Protein AF-Q00JC1-F1 (afdb_monomer_lite)

pLDDT: mean 95.37, std 6.64, range [52.56, 98.75]

Secondary structure (DSSP, 8-state):
------SEEEEEEEEEE---B-TTSPBP--SSTTTTSHHHHHHHTTT--SEEEETTSTTTTSGGG-----TT--EEEEEE-SSS------TT---SS--TTS-TTSPPP-

Foldseek 3Di:
DDDDDFPEEDEKEKDFAQFDADPVGHTDDDPDCVRPVPRSVVSVVVVDGPDIDIPPDDQCCHDVNPDDDDVPGGYHYHYDDDPDDDDDDDVPDDDPFDPPVPDPVDGGDD

Radius of gyration: 18.43 Å; chains: 1; bounding box: 48×30×46 Å

Sequence (110 aa):
GQPVKYDKAYFIGEQDFYVPTDEDGAYKEYESVAAGIADPLEVMNTLTPSHIMFNGAAGALTGDGALSANVGDNVLFIPSQANRDTRPHLIGGHGDLVWERGSFDHTPPD

Structure (mmCIF, N/CA/C/O backbone):
data_AF-Q00JC1-F1
#
_entry.id   AF-Q00JC1-F1
#
loop_
_atom_site.group_PDB
_atom_site.id
_atom_site.type_symbol
_atom_site.label_atom_id
_atom_site.label_alt_id
_atom_site.label_comp_id
_atom_site.label_asym_id
_atom_site.label_entity_id
_atom_site.label_seq_id
_atom_site.pdbx_PDB_ins_code
_atom_site.Cartn_x
_atom_site.Cartn_y
_atom_site.Cartn_z
_atom_site.occupancy
_atom_site.B_iso_or_equiv
_atom_site.auth_seq_id
_atom_site.auth_comp_id
_atom_site.auth_asym_id
_atom_s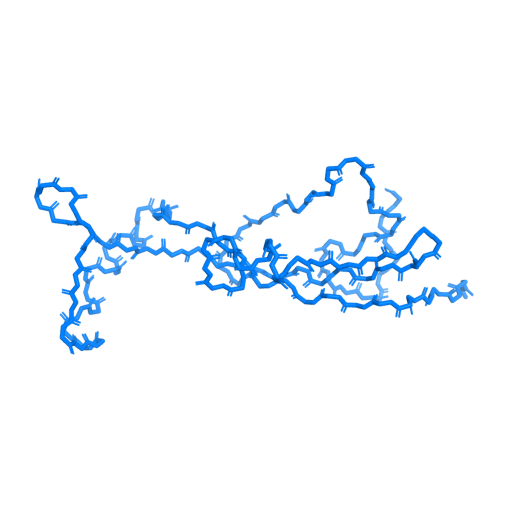ite.auth_atom_id
_atom_site.pdbx_PDB_model_num
ATOM 1 N N . GLY A 1 1 ? 21.713 12.839 -20.160 1.00 73.88 1 GLY A N 1
ATOM 2 C CA . GLY A 1 1 ? 21.563 11.618 -19.346 1.00 73.88 1 GLY A CA 1
ATOM 3 C C . GLY A 1 1 ? 21.216 10.446 -20.240 1.00 73.88 1 GLY A C 1
ATOM 4 O O . GLY A 1 1 ? 21.118 10.643 -21.447 1.00 73.88 1 GLY A O 1
ATOM 5 N N . GLN A 1 2 ? 21.034 9.263 -19.660 1.00 80.94 2 GLN A N 1
ATOM 6 C CA . GLN A 1 2 ? 20.484 8.098 -20.359 1.00 80.94 2 GLN A CA 1
ATOM 7 C C . GLN A 1 2 ? 18.966 8.066 -20.128 1.00 80.94 2 GLN A C 1
ATOM 9 O O . GLN A 1 2 ? 18.553 8.072 -18.969 1.00 80.94 2 GLN A O 1
ATOM 14 N N . PRO A 1 3 ? 18.128 8.116 -21.178 1.00 88.19 3 PRO A N 1
ATOM 15 C CA . PRO A 1 3 ? 16.684 8.051 -21.005 1.00 88.19 3 PRO A CA 1
ATOM 16 C C . PRO A 1 3 ? 16.272 6.663 -20.503 1.00 88.19 3 PRO A C 1
ATOM 18 O O . PRO A 1 3 ? 16.715 5.650 -21.037 1.00 88.19 3 PRO A O 1
ATOM 21 N N . VAL A 1 4 ? 15.391 6.630 -19.506 1.00 91.31 4 VAL A N 1
ATOM 22 C CA . VAL A 1 4 ? 14.786 5.401 -18.981 1.00 91.31 4 VAL A CA 1
ATOM 23 C C . VAL A 1 4 ? 13.349 5.331 -19.476 1.00 91.31 4 VAL A C 1
ATOM 25 O O . VAL A 1 4 ? 12.618 6.321 -19.425 1.00 91.31 4 VAL A O 1
ATOM 28 N N . LYS A 1 5 ? 12.943 4.164 -19.974 1.00 96.12 5 LYS A N 1
ATOM 29 C CA . LYS A 1 5 ? 11.587 3.900 -20.455 1.00 96.12 5 LYS A CA 1
ATOM 30 C C . LYS A 1 5 ? 11.034 2.683 -19.724 1.00 96.12 5 LYS A C 1
ATOM 32 O O . LYS A 1 5 ? 11.735 1.690 -19.580 1.00 96.12 5 LYS A O 1
ATOM 37 N N . TYR A 1 6 ? 9.779 2.770 -19.304 1.00 97.56 6 TYR A N 1
ATO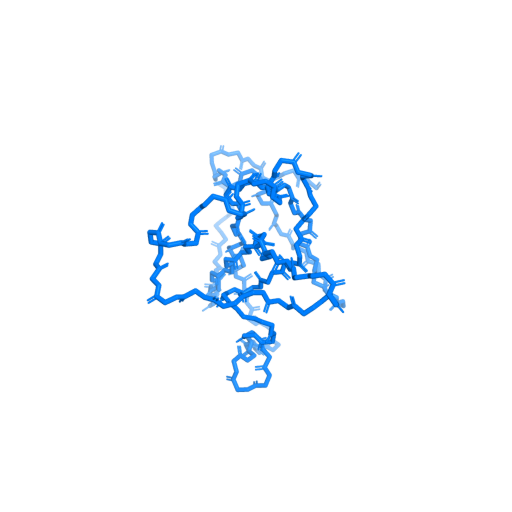M 38 C CA . TYR A 1 6 ? 9.007 1.634 -18.815 1.00 97.56 6 TYR A CA 1
ATOM 39 C C . TYR A 1 6 ? 7.968 1.220 -19.862 1.00 97.56 6 TYR A C 1
ATOM 41 O O . TYR A 1 6 ? 7.470 2.048 -20.631 1.00 97.56 6 TYR A O 1
ATOM 49 N N . ASP A 1 7 ? 7.644 -0.065 -19.883 1.00 98.44 7 ASP A N 1
ATOM 50 C CA . ASP A 1 7 ? 6.611 -0.665 -20.726 1.00 98.44 7 ASP A CA 1
ATOM 51 C C . ASP A 1 7 ? 5.263 -0.707 -19.994 1.00 98.44 7 ASP A C 1
ATOM 53 O O . ASP A 1 7 ? 4.205 -0.605 -20.616 1.00 98.44 7 ASP A O 1
ATOM 57 N N . LYS A 1 8 ? 5.300 -0.801 -18.658 1.00 98.31 8 LYS A N 1
ATOM 58 C CA . LYS A 1 8 ? 4.127 -0.783 -17.775 1.00 98.31 8 LYS A CA 1
ATOM 59 C C . LYS A 1 8 ? 4.371 0.089 -16.553 1.00 98.31 8 LYS A C 1
ATOM 61 O O . LYS A 1 8 ? 5.502 0.214 -16.092 1.00 98.31 8 LYS A O 1
ATOM 66 N N . ALA A 1 9 ? 3.295 0.643 -16.008 1.00 98.31 9 ALA A N 1
ATOM 67 C CA . ALA A 1 9 ? 3.322 1.350 -14.738 1.00 98.31 9 ALA A CA 1
ATOM 68 C C . ALA A 1 9 ? 2.163 0.896 -13.848 1.00 98.31 9 ALA A C 1
ATOM 70 O O . ALA A 1 9 ? 1.036 0.755 -14.323 1.00 98.31 9 ALA A O 1
ATOM 71 N N . TYR A 1 10 ? 2.442 0.701 -12.561 1.00 98.69 10 TYR A N 1
ATOM 72 C CA . TYR A 1 10 ? 1.448 0.348 -11.553 1.00 98.69 10 TYR A CA 1
ATOM 73 C C . TYR A 1 10 ? 1.497 1.332 -10.394 1.00 98.69 10 TYR A C 1
ATOM 75 O O . TYR A 1 10 ? 2.546 1.535 -9.786 1.00 98.69 10 TYR A O 1
ATOM 83 N N . PHE A 1 11 ? 0.344 1.913 -10.074 1.00 98.44 11 PHE A N 1
ATOM 84 C CA . PHE A 1 11 ? 0.159 2.703 -8.864 1.00 98.44 11 PHE A CA 1
ATOM 85 C C . PHE A 1 11 ? -0.329 1.803 -7.728 1.00 98.44 11 PHE A C 1
ATOM 87 O O . PHE A 1 11 ? -1.299 1.059 -7.897 1.00 98.44 11 PHE A O 1
ATOM 94 N N . ILE A 1 12 ? 0.356 1.869 -6.589 1.00 98.75 12 ILE A N 1
ATOM 95 C CA . ILE A 1 12 ? 0.088 1.035 -5.418 1.00 98.75 12 ILE A CA 1
ATOM 96 C C . ILE A 1 12 ? -0.124 1.969 -4.230 1.00 98.75 12 ILE A C 1
ATOM 98 O O . ILE A 1 12 ? 0.824 2.546 -3.699 1.00 98.75 12 ILE A O 1
ATOM 102 N N . GLY A 1 13 ? -1.380 2.124 -3.825 1.00 98.56 13 GLY A N 1
ATOM 103 C CA . GLY A 1 13 ? -1.728 2.888 -2.634 1.00 98.56 13 GLY A CA 1
ATOM 104 C C . GLY A 1 13 ? -1.667 1.988 -1.411 1.00 98.56 13 GLY A C 1
ATOM 105 O O . GLY A 1 13 ? -2.463 1.056 -1.312 1.00 98.56 13 GLY A O 1
ATOM 106 N N . GLU A 1 14 ? -0.752 2.255 -0.487 1.00 98.75 14 GLU A N 1
ATOM 107 C CA . GLU A 1 14 ? -0.728 1.610 0.822 1.00 98.75 14 GLU A CA 1
ATOM 108 C C . GLU A 1 14 ? -1.490 2.462 1.837 1.00 98.75 14 GLU A C 1
ATOM 110 O O . GLU A 1 14 ? -1.256 3.665 1.956 1.00 98.75 14 GLU A O 1
ATOM 115 N N . GLN A 1 15 ? -2.395 1.825 2.577 1.00 98.69 15 GLN A N 1
ATOM 116 C CA . GLN A 1 15 ? -3.220 2.475 3.586 1.00 98.69 15 GLN A CA 1
ATOM 117 C C . GLN A 1 15 ? -3.096 1.754 4.925 1.00 98.69 15 GLN A C 1
ATOM 119 O O . GLN A 1 15 ? -3.343 0.549 5.016 1.00 98.69 15 GLN A O 1
ATOM 124 N N . ASP A 1 16 ? -2.766 2.508 5.970 1.00 98.50 16 ASP A N 1
ATOM 125 C CA . ASP A 1 16 ? -2.883 2.102 7.364 1.00 98.50 16 ASP A CA 1
ATOM 126 C C . ASP A 1 16 ? -4.287 2.443 7.896 1.00 98.50 16 ASP A C 1
ATOM 128 O O . ASP A 1 16 ? -4.706 3.601 7.890 1.00 98.50 16 ASP A O 1
ATOM 132 N N . PHE A 1 17 ? -5.040 1.422 8.314 1.00 98.19 17 PHE A N 1
ATOM 133 C CA . PHE A 1 17 ? -6.401 1.538 8.843 1.00 98.19 17 PHE A CA 1
ATOM 134 C C . PHE A 1 17 ? -6.439 1.325 10.358 1.00 98.19 17 PHE A C 1
ATOM 136 O O . PHE A 1 17 ? -5.825 0.399 10.897 1.00 98.19 17 PHE A O 1
ATOM 143 N N . TYR A 1 18 ? -7.264 2.120 11.036 1.00 98.00 18 TYR A N 1
ATOM 144 C CA . TYR A 1 18 ? -7.444 2.109 12.489 1.00 98.00 18 TYR A CA 1
ATOM 145 C C . TYR A 1 18 ? -8.901 1.771 12.819 1.00 98.00 18 TYR A C 1
ATOM 147 O O . TYR A 1 18 ? -9.705 2.655 13.098 1.00 98.00 18 TYR A O 1
ATOM 155 N N . VAL A 1 19 ? -9.252 0.487 12.704 1.00 97.38 19 VAL A N 1
ATOM 156 C CA . VAL A 1 19 ? -10.613 -0.015 12.934 1.00 97.38 19 VAL A CA 1
ATOM 157 C C . VAL A 1 19 ? -10.767 -0.410 14.411 1.00 97.38 19 VAL A C 1
ATOM 159 O O . VAL A 1 19 ? -10.025 -1.281 14.873 1.00 97.38 19 VAL A O 1
ATOM 162 N N . PRO A 1 20 ? -11.693 0.211 15.161 1.00 97.62 20 PRO A N 1
ATOM 163 C CA . PRO A 1 20 ? -11.941 -0.111 16.566 1.00 97.62 20 PRO A CA 1
ATOM 164 C C . PRO A 1 20 ? -12.530 -1.506 16.773 1.00 97.62 20 PRO A C 1
ATOM 166 O O . PRO A 1 20 ? -13.226 -2.031 15.903 1.00 97.62 20 PRO A O 1
ATOM 169 N N . THR A 1 21 ? -12.289 -2.075 17.955 1.00 97.06 21 THR A N 1
ATOM 170 C CA . THR A 1 21 ? -12.882 -3.344 18.404 1.00 97.06 21 THR A CA 1
ATOM 171 C C . THR A 1 21 ? -13.788 -3.134 19.618 1.00 97.06 21 THR A C 1
ATOM 173 O O . THR A 1 21 ? -13.675 -2.120 20.315 1.00 97.06 21 THR A O 1
ATOM 176 N N . ASP A 1 22 ? -14.742 -4.038 19.826 1.00 95.12 22 ASP A N 1
ATOM 177 C CA . ASP A 1 22 ? -15.583 -4.107 21.024 1.00 95.12 22 ASP A CA 1
ATOM 178 C C . ASP A 1 22 ? -14.903 -4.875 22.177 1.00 95.12 22 ASP A C 1
ATOM 180 O O . ASP A 1 22 ? -13.734 -5.253 22.092 1.00 95.12 22 ASP A O 1
ATOM 184 N N . GLU A 1 23 ? -15.625 -5.068 23.285 1.00 94.44 23 GLU A N 1
ATOM 185 C CA . GLU A 1 23 ? -15.115 -5.755 24.484 1.00 94.44 23 GLU A CA 1
ATOM 186 C C . GLU A 1 23 ? -14.773 -7.234 24.233 1.00 94.44 23 GLU A C 1
ATOM 188 O O . GLU A 1 23 ? -13.908 -7.785 24.917 1.00 94.44 23 GLU A O 1
ATOM 193 N N . ASP A 1 24 ? -15.400 -7.854 23.230 1.00 95.75 24 ASP A N 1
ATOM 194 C CA . ASP A 1 24 ? -15.169 -9.242 22.823 1.00 95.75 24 ASP A CA 1
ATOM 195 C C . ASP A 1 24 ? -14.060 -9.360 21.754 1.00 95.75 24 ASP A C 1
ATOM 197 O O . ASP A 1 24 ? -13.655 -10.464 21.379 1.00 95.75 24 ASP A O 1
ATOM 201 N N . GLY A 1 25 ? -13.530 -8.227 21.280 1.00 94.75 25 GLY A N 1
ATOM 202 C CA . GLY A 1 25 ? -12.462 -8.144 20.286 1.00 94.75 25 GLY A CA 1
ATOM 203 C C . GLY A 1 25 ? -12.938 -8.186 18.831 1.00 94.75 25 GLY A C 1
ATOM 204 O O . GLY A 1 25 ? -12.100 -8.287 17.930 1.00 94.75 25 GLY A O 1
ATOM 205 N N . ALA A 1 26 ? -14.244 -8.103 18.565 1.00 97.69 26 ALA A N 1
ATOM 206 C CA . ALA A 1 26 ? -14.777 -8.005 17.208 1.00 97.69 26 ALA A CA 1
ATOM 207 C C . ALA A 1 26 ? -14.684 -6.562 16.687 1.00 97.69 26 ALA A C 1
ATOM 209 O O . ALA A 1 26 ? -14.815 -5.605 17.447 1.00 97.69 26 ALA A O 1
ATOM 210 N N . TYR A 1 27 ? -14.441 -6.383 15.383 1.00 97.50 27 TYR A N 1
ATOM 211 C CA . TYR A 1 27 ? -14.411 -5.045 14.783 1.00 97.50 27 TYR A CA 1
ATOM 212 C C . TYR A 1 27 ? -15.800 -4.408 14.799 1.00 97.50 27 TYR A C 1
ATOM 214 O O . TYR A 1 27 ? -16.786 -5.041 14.425 1.00 97.50 27 TYR A O 1
ATOM 222 N N . LYS A 1 28 ? -15.864 -3.139 15.206 1.00 96.75 28 LYS A N 1
ATOM 223 C CA . LYS A 1 28 ? -17.121 -2.394 15.298 1.00 96.75 28 LYS A CA 1
ATOM 224 C C . LYS A 1 28 ? -17.635 -1.981 13.919 1.00 96.75 28 LYS A C 1
ATOM 226 O O . LYS A 1 28 ? -16.872 -1.532 13.063 1.00 96.75 28 LYS A O 1
ATOM 231 N N . GLU A 1 29 ? -18.953 -2.044 13.756 1.00 95.94 29 GLU A N 1
ATOM 232 C CA . GLU A 1 29 ? -19.681 -1.472 12.624 1.00 95.94 29 GLU A CA 1
ATOM 233 C C . GLU A 1 29 ? -20.493 -0.256 13.080 1.00 95.94 29 GLU A C 1
ATOM 235 O O . GLU A 1 29 ? -20.968 -0.193 14.215 1.00 95.94 29 GLU A O 1
ATOM 240 N N . TYR A 1 30 ? -20.666 0.717 12.187 1.00 95.25 30 TYR A N 1
ATOM 241 C CA . TYR A 1 30 ? -21.361 1.966 12.488 1.00 95.25 30 TYR A CA 1
ATOM 242 C C . TYR A 1 30 ? -22.412 2.258 11.420 1.00 95.25 30 TYR A C 1
ATOM 244 O O . TYR A 1 30 ? -22.159 2.098 10.228 1.00 95.25 30 TYR A O 1
ATOM 252 N N . GLU A 1 31 ? -23.574 2.762 11.835 1.00 96.06 31 GLU A N 1
ATOM 253 C CA . GLU A 1 31 ? -24.674 3.110 10.920 1.00 96.06 31 GLU A CA 1
ATOM 254 C C . GLU A 1 31 ? -24.331 4.281 9.982 1.00 96.06 31 GLU A C 1
ATOM 256 O O . GLU A 1 31 ? -24.934 4.448 8.922 1.00 96.06 31 GLU A O 1
ATOM 261 N N . SER A 1 32 ? -23.372 5.125 10.373 1.00 96.19 32 SER A N 1
ATOM 262 C CA . SER A 1 32 ? -22.866 6.224 9.554 1.00 96.19 32 SER A CA 1
ATOM 263 C C . SER A 1 32 ? -21.461 6.640 9.983 1.00 96.19 32 SER A C 1
ATOM 265 O O . SER A 1 32 ? -21.040 6.394 11.113 1.00 96.19 32 SER A O 1
ATOM 267 N N . VAL A 1 33 ? -20.763 7.366 9.105 1.00 92.75 33 VAL A N 1
ATOM 268 C CA . VAL A 1 33 ? -19.443 7.946 9.406 1.00 92.75 33 VAL A CA 1
ATOM 269 C C . VAL A 1 33 ? -19.492 8.852 10.643 1.00 92.75 33 VAL A C 1
ATOM 271 O O . VAL A 1 33 ? -18.594 8.803 11.476 1.00 92.75 33 VAL A O 1
ATOM 274 N N . ALA A 1 34 ? -20.552 9.655 10.796 1.00 94.62 34 ALA A N 1
ATOM 275 C CA . ALA A 1 34 ? -20.689 10.580 11.921 1.00 94.62 34 ALA A CA 1
ATOM 276 C C . ALA A 1 34 ? -20.865 9.855 13.264 1.00 94.62 34 ALA A C 1
ATOM 278 O O . ALA A 1 34 ? -20.335 10.310 14.274 1.00 94.62 34 ALA A O 1
ATOM 279 N N . ALA A 1 35 ? -21.575 8.722 13.267 1.00 93.88 35 ALA A N 1
ATOM 280 C CA . ALA A 1 35 ? -21.778 7.916 14.468 1.00 93.88 35 ALA A CA 1
ATOM 281 C C . ALA A 1 35 ? -20.483 7.244 14.953 1.00 93.88 35 ALA A C 1
ATOM 283 O O . ALA A 1 35 ? -20.344 6.989 16.144 1.00 93.88 35 ALA A O 1
ATOM 284 N N . GLY A 1 36 ? -19.545 6.974 14.040 1.00 93.00 36 GLY A N 1
ATOM 285 C CA . GLY A 1 36 ? -18.326 6.225 14.327 1.00 93.00 36 GLY A CA 1
ATOM 286 C C . GLY A 1 36 ? -17.038 7.031 14.331 1.00 93.00 36 GLY A C 1
ATOM 287 O O . GLY A 1 36 ? -15.989 6.418 14.393 1.00 93.00 36 GLY A O 1
ATOM 288 N N . ILE A 1 37 ? -17.051 8.364 14.223 1.00 93.06 37 ILE A N 1
ATOM 289 C CA . ILE A 1 37 ? -15.799 9.121 14.025 1.00 93.06 37 ILE A CA 1
ATOM 290 C C . ILE A 1 37 ? -14.895 9.169 15.269 1.00 93.06 37 ILE A C 1
ATOM 292 O O . ILE A 1 37 ? -13.686 9.319 15.130 1.00 93.06 37 ILE A O 1
ATOM 296 N N . ALA A 1 38 ? -15.460 9.053 16.475 1.00 95.50 38 ALA A N 1
ATOM 297 C CA . ALA A 1 38 ? -14.705 9.188 17.721 1.00 95.50 38 ALA A CA 1
ATOM 298 C C . ALA A 1 38 ? -13.782 7.986 17.983 1.00 95.50 38 ALA A C 1
ATOM 300 O O . ALA A 1 38 ? -12.595 8.173 18.237 1.00 95.50 38 ALA A O 1
ATOM 301 N N . ASP A 1 39 ? -14.295 6.762 17.856 1.00 95.94 39 ASP A N 1
ATOM 302 C CA . ASP A 1 39 ? -13.545 5.549 18.196 1.00 95.94 39 ASP A CA 1
ATOM 303 C C . ASP A 1 39 ? -12.266 5.360 17.339 1.00 95.94 39 ASP A C 1
ATOM 305 O O . ASP A 1 39 ? -11.208 5.082 17.907 1.00 95.94 39 ASP A O 1
ATOM 309 N N . PRO A 1 40 ? -12.268 5.542 15.997 1.00 95.88 40 PRO A N 1
ATOM 310 C CA . PRO A 1 40 ? -11.054 5.456 15.190 1.00 95.88 40 PRO A CA 1
ATOM 311 C C . PRO A 1 40 ? -9.993 6.471 15.605 1.00 95.88 40 PRO A C 1
ATOM 313 O O . PRO A 1 40 ? -8.813 6.151 15.518 1.00 95.88 40 PRO A O 1
ATOM 316 N N . LEU A 1 41 ? -10.374 7.665 16.082 1.00 96.50 41 LEU A N 1
ATOM 317 C CA . LEU A 1 41 ? -9.406 8.656 16.568 1.00 96.50 41 LEU A CA 1
ATOM 318 C C . LEU A 1 41 ? -8.671 8.151 17.815 1.00 96.50 41 LEU A C 1
ATOM 320 O O . LEU A 1 41 ? -7.466 8.369 17.946 1.00 96.50 41 LEU A O 1
ATOM 324 N N . GLU A 1 42 ? -9.358 7.442 18.712 1.00 96.06 42 GLU A N 1
ATOM 325 C CA . GLU A 1 42 ? -8.719 6.803 19.867 1.00 96.06 42 GLU A CA 1
ATOM 326 C C . GLU A 1 42 ? -7.729 5.719 19.426 1.00 96.06 42 GLU A C 1
ATOM 328 O O . GLU A 1 42 ? -6.594 5.688 19.905 1.00 96.06 42 GLU A O 1
ATOM 333 N N . VAL A 1 43 ? -8.106 4.886 18.451 1.00 97.56 43 VAL A N 1
ATOM 334 C CA . VAL A 1 43 ? -7.222 3.843 17.903 1.00 97.56 43 VAL A CA 1
ATOM 335 C C . VAL A 1 43 ? -6.032 4.455 17.156 1.00 97.56 43 VAL A C 1
ATOM 337 O O . VAL A 1 43 ? -4.906 3.986 17.319 1.00 97.56 43 VAL A O 1
ATOM 340 N N . MET A 1 44 ? -6.229 5.532 16.391 1.00 98.19 44 MET A N 1
ATOM 341 C CA . MET A 1 44 ? -5.158 6.270 15.702 1.00 98.19 44 MET A CA 1
ATOM 342 C C . MET A 1 44 ? -4.090 6.776 16.674 1.00 98.19 44 MET A C 1
ATOM 344 O O . MET A 1 44 ? -2.900 6.669 16.381 1.00 98.19 44 MET A O 1
ATOM 348 N N . ASN A 1 45 ? -4.485 7.244 17.862 1.00 97.50 45 ASN A N 1
ATOM 349 C CA . ASN A 1 45 ? -3.547 7.717 18.886 1.00 97.50 45 ASN A CA 1
ATOM 350 C C . ASN A 1 45 ? -2.625 6.616 19.439 1.00 97.50 45 ASN A C 1
ATOM 352 O O . ASN A 1 45 ? -1.601 6.925 20.045 1.00 97.50 45 ASN A O 1
ATOM 356 N N . THR A 1 46 ? -2.938 5.337 19.210 1.00 97.81 46 THR A N 1
ATOM 357 C CA . THR A 1 46 ? -2.047 4.220 19.568 1.00 97.81 46 THR A CA 1
ATOM 358 C C . THR A 1 46 ? -0.885 4.042 18.587 1.00 97.81 46 THR A C 1
ATOM 360 O O . THR A 1 46 ? 0.041 3.280 18.872 1.00 97.81 46 THR A O 1
ATOM 363 N N . LEU A 1 47 ? -0.946 4.690 17.413 1.00 98.19 47 LEU A N 1
ATOM 364 C CA . LEU A 1 47 ? -0.004 4.542 16.292 1.00 98.19 47 LEU A CA 1
ATOM 365 C C . LEU A 1 47 ? 0.138 3.095 15.780 1.00 98.19 47 LEU A C 1
ATOM 367 O O . LEU A 1 47 ? 1.076 2.768 15.047 1.00 98.19 47 LEU A O 1
ATOM 371 N N . THR A 1 48 ? -0.795 2.223 16.168 1.00 98.00 48 THR A N 1
ATOM 372 C CA . THR A 1 48 ? -0.810 0.804 15.822 1.00 98.00 48 THR A CA 1
ATOM 373 C C . THR A 1 48 ? -2.001 0.540 14.905 1.00 98.00 48 THR A C 1
ATOM 375 O O . THR A 1 48 ? -3.130 0.424 15.384 1.00 98.00 48 THR A O 1
ATOM 378 N N . PRO A 1 49 ? -1.790 0.473 13.580 1.00 98.19 49 PRO A N 1
ATOM 379 C CA . PRO A 1 49 ? -2.883 0.201 12.666 1.00 98.19 49 PRO A CA 1
ATOM 380 C C . PRO A 1 49 ? -3.387 -1.231 12.841 1.00 98.19 49 PRO A C 1
ATOM 382 O O . PRO A 1 49 ? -2.608 -2.175 12.960 1.00 98.19 49 PRO A O 1
ATOM 385 N N . SER A 1 50 ? -4.706 -1.384 12.799 1.00 97.75 50 SER A N 1
ATOM 386 C CA . SER A 1 50 ? -5.375 -2.689 12.752 1.00 97.75 50 SER A CA 1
ATOM 387 C C . SER A 1 50 ? -5.054 -3.449 11.462 1.00 97.75 50 SER A C 1
ATOM 389 O O . SER A 1 50 ? -4.928 -4.670 11.474 1.00 97.75 50 SER A O 1
ATOM 391 N N . HIS A 1 51 ? -4.895 -2.721 10.353 1.00 98.50 51 HIS A N 1
ATOM 392 C CA . HIS A 1 51 ? -4.611 -3.287 9.043 1.00 98.50 51 HIS A CA 1
ATOM 393 C C . HIS A 1 51 ? -3.708 -2.355 8.243 1.00 98.50 51 HIS A C 1
ATOM 395 O O . HIS A 1 51 ? -3.841 -1.135 8.319 1.00 98.50 51 HIS A O 1
ATOM 401 N N . ILE A 1 52 ? -2.832 -2.938 7.431 1.00 98.44 52 ILE A N 1
ATOM 402 C CA . ILE A 1 52 ? -2.066 -2.231 6.404 1.00 98.44 52 ILE A CA 1
ATOM 403 C C . ILE A 1 52 ? -2.326 -2.968 5.095 1.00 98.44 52 ILE A C 1
ATOM 405 O O . ILE A 1 52 ? -2.099 -4.177 5.016 1.00 98.44 52 ILE A O 1
ATOM 409 N N . MET A 1 53 ? -2.874 -2.275 4.100 1.00 98.12 53 MET A N 1
ATOM 410 C CA . MET A 1 53 ? -3.385 -2.907 2.882 1.00 98.12 53 MET A CA 1
ATOM 411 C C . MET A 1 53 ? -2.992 -2.127 1.633 1.00 98.12 53 MET A C 1
ATOM 413 O O . MET A 1 53 ? -2.921 -0.900 1.655 1.00 98.12 53 MET A O 1
ATOM 417 N N . PHE A 1 54 ? -2.817 -2.844 0.523 1.00 98.69 54 PHE A N 1
ATOM 418 C CA . PHE A 1 54 ? -2.708 -2.232 -0.797 1.00 98.69 54 PHE A CA 1
ATOM 419 C C . PHE A 1 54 ? -4.085 -2.072 -1.433 1.00 98.69 54 PHE A C 1
ATOM 421 O O . PHE A 1 54 ? -4.928 -2.960 -1.332 1.00 98.69 54 PHE A O 1
ATOM 428 N N . ASN A 1 55 ? -4.300 -0.939 -2.096 1.00 97.81 55 ASN A N 1
ATOM 429 C CA . ASN A 1 55 ? -5.481 -0.612 -2.897 1.00 97.81 55 ASN A CA 1
ATOM 430 C C . ASN A 1 55 ? -6.823 -0.870 -2.178 1.00 97.81 55 ASN A C 1
ATOM 432 O O . ASN A 1 55 ? -7.819 -1.225 -2.804 1.00 97.81 55 ASN A O 1
ATOM 436 N N . GLY A 1 56 ? -6.847 -0.649 -0.859 1.00 96.94 56 GLY A N 1
ATOM 437 C CA . GLY A 1 56 ? -8.066 -0.569 -0.050 1.00 96.94 56 GLY A CA 1
ATOM 438 C C . GLY A 1 56 ? -8.588 -1.878 0.548 1.00 96.94 56 GLY A C 1
ATOM 439 O O . GLY A 1 56 ? -9.525 -1.810 1.338 1.00 96.94 56 GLY A O 1
ATOM 440 N N . ALA A 1 57 ? -8.012 -3.045 0.231 1.00 97.94 57 ALA A N 1
ATOM 441 C CA . ALA A 1 57 ? -8.462 -4.319 0.804 1.00 97.94 57 ALA A CA 1
ATOM 442 C C . ALA A 1 57 ? -7.349 -5.375 0.906 1.00 97.94 57 ALA A C 1
ATOM 444 O O . ALA A 1 57 ? -6.399 -5.401 0.119 1.00 97.94 57 ALA A O 1
ATOM 445 N N . ALA A 1 58 ? -7.494 -6.302 1.857 1.00 97.81 58 ALA A N 1
ATOM 446 C CA . ALA A 1 58 ? -6.615 -7.458 1.966 1.00 97.81 58 ALA A CA 1
ATOM 447 C C . ALA A 1 58 ? -6.732 -8.306 0.691 1.00 97.81 58 ALA A C 1
ATOM 449 O O . ALA A 1 58 ? -7.820 -8.734 0.315 1.00 97.81 58 ALA A O 1
ATOM 450 N N . GLY A 1 59 ? -5.605 -8.528 0.014 1.00 97.81 59 GLY A N 1
ATOM 451 C CA . GLY A 1 59 ? -5.582 -9.276 -1.242 1.00 97.81 59 GLY A CA 1
ATOM 452 C C . GLY A 1 59 ? -6.076 -8.506 -2.473 1.00 97.81 59 GLY A C 1
ATOM 453 O O . GLY A 1 59 ? -6.247 -9.124 -3.515 1.00 97.81 59 GLY A O 1
ATOM 454 N N . ALA A 1 60 ? -6.263 -7.180 -2.415 1.00 98.38 60 ALA A N 1
ATOM 455 C CA . ALA A 1 60 ? -6.733 -6.410 -3.578 1.00 98.38 60 ALA A CA 1
ATOM 456 C C . ALA A 1 60 ? -5.845 -6.572 -4.829 1.00 98.38 60 ALA A C 1
ATOM 458 O O . ALA A 1 60 ? -6.340 -6.511 -5.950 1.00 98.38 60 ALA A O 1
ATOM 459 N N . LEU A 1 61 ? -4.538 -6.790 -4.634 1.00 98.31 61 LEU A N 1
ATOM 460 C CA . LEU A 1 61 ? -3.554 -7.012 -5.701 1.00 98.31 61 LEU A CA 1
ATOM 461 C C . LEU A 1 61 ? -3.153 -8.492 -5.847 1.00 98.31 61 LEU A C 1
ATOM 463 O O . LEU A 1 61 ? -2.002 -8.805 -6.153 1.00 98.31 61 LEU A O 1
ATOM 467 N N . THR A 1 62 ? -4.078 -9.418 -5.585 1.00 98.50 62 THR A N 1
ATOM 468 C CA . THR A 1 62 ? -3.876 -10.867 -5.747 1.00 98.50 62 THR A CA 1
ATOM 469 C C . THR A 1 62 ? -4.997 -11.492 -6.584 1.00 98.50 62 THR A C 1
ATOM 471 O O . THR A 1 62 ? -5.986 -10.834 -6.905 1.00 98.50 62 THR A O 1
ATOM 474 N N . GLY A 1 63 ? -4.833 -12.761 -6.984 1.00 98.06 63 GLY A N 1
ATOM 475 C CA . GLY A 1 63 ? -5.809 -13.462 -7.825 1.00 98.06 63 GLY A CA 1
ATOM 476 C C . GLY A 1 63 ? -6.060 -12.714 -9.136 1.00 98.06 63 GLY A C 1
ATOM 477 O O . GLY A 1 63 ? -5.113 -12.369 -9.838 1.00 98.06 63 GLY A O 1
ATOM 478 N N . ASP A 1 64 ? -7.323 -12.413 -9.426 1.00 97.69 64 ASP A N 1
ATOM 479 C CA . ASP A 1 64 ? -7.719 -11.650 -10.616 1.00 97.69 64 ASP A CA 1
ATOM 480 C C . ASP A 1 64 ? -7.195 -10.199 -10.606 1.00 97.69 64 ASP A C 1
ATOM 482 O O . ASP A 1 64 ? -7.050 -9.586 -11.662 1.00 97.69 64 ASP A O 1
ATOM 486 N N . GLY A 1 65 ? -6.878 -9.653 -9.424 1.00 97.19 65 GLY A N 1
ATOM 487 C CA . GLY A 1 65 ? -6.262 -8.334 -9.246 1.00 97.19 65 GLY A CA 1
ATOM 488 C C . GLY A 1 65 ? -4.731 -8.345 -9.291 1.00 97.19 65 GLY A C 1
ATOM 489 O O . GLY A 1 65 ? -4.106 -7.307 -9.069 1.00 97.19 65 GLY A O 1
ATOM 490 N N . ALA A 1 66 ? -4.104 -9.500 -9.537 1.00 98.44 66 ALA A N 1
ATOM 491 C CA . ALA A 1 66 ? -2.652 -9.615 -9.556 1.00 98.44 66 ALA A CA 1
ATOM 492 C C . ALA A 1 66 ? -2.021 -8.755 -10.662 1.00 98.44 66 ALA A C 1
ATOM 494 O O . ALA A 1 66 ? -2.446 -8.756 -11.820 1.00 98.44 66 ALA A O 1
ATOM 495 N N . LEU A 1 67 ? -0.946 -8.052 -10.305 1.00 98.44 67 LEU A N 1
ATOM 496 C CA . LEU A 1 67 ? -0.141 -7.310 -11.272 1.00 98.44 67 LEU A CA 1
ATOM 497 C C . LEU A 1 67 ? 0.551 -8.293 -12.228 1.00 98.44 67 LEU A C 1
ATOM 499 O O . LEU A 1 67 ? 1.030 -9.344 -11.804 1.00 98.44 67 LEU A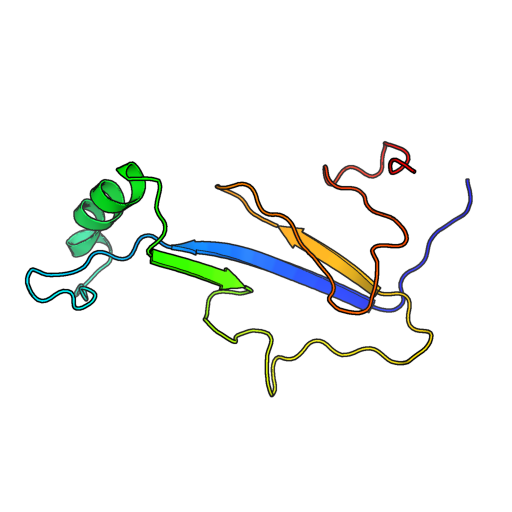 O 1
ATOM 503 N N . SER A 1 68 ? 0.639 -7.946 -13.516 1.00 98.19 68 SER A N 1
ATOM 504 C CA . SER A 1 68 ? 1.227 -8.826 -14.535 1.00 98.19 68 SER A CA 1
ATOM 505 C C . SER A 1 68 ? 2.314 -8.147 -15.369 1.00 98.19 68 SER A C 1
ATOM 507 O O . SER A 1 68 ? 2.227 -6.978 -15.760 1.00 98.19 68 SER A O 1
ATOM 509 N N . ALA A 1 69 ? 3.349 -8.909 -15.697 1.00 98.38 69 ALA A N 1
ATOM 510 C CA . ALA A 1 69 ? 4.464 -8.503 -16.541 1.00 98.38 69 ALA A CA 1
ATOM 511 C C . ALA A 1 69 ? 4.958 -9.713 -17.338 1.00 98.38 69 ALA A C 1
ATOM 513 O O . ALA A 1 69 ? 4.776 -10.854 -16.910 1.00 98.38 69 ALA A O 1
ATOM 514 N N . ASN A 1 70 ? 5.563 -9.469 -18.495 1.00 98.44 70 ASN A N 1
ATOM 515 C CA . ASN A 1 70 ? 6.291 -10.487 -19.242 1.00 98.44 70 ASN A CA 1
ATOM 516 C C . ASN A 1 70 ? 7.783 -10.385 -18.930 1.00 98.44 70 ASN A C 1
ATOM 518 O O . ASN A 1 70 ? 8.285 -9.321 -18.569 1.00 98.44 70 ASN A O 1
ATOM 522 N N . VAL A 1 71 ? 8.515 -11.482 -19.126 1.00 98.00 71 VAL A N 1
ATOM 523 C CA . VAL A 1 71 ? 9.981 -11.428 -19.112 1.00 98.00 71 VAL A CA 1
ATOM 524 C C . VAL A 1 71 ? 10.445 -10.427 -20.173 1.00 98.00 71 VAL A C 1
ATOM 526 O O . VAL A 1 71 ? 10.088 -10.558 -21.342 1.00 98.00 71 VAL A O 1
ATOM 529 N N . GLY A 1 72 ? 11.241 -9.443 -19.750 1.00 97.62 72 GLY A N 1
ATOM 530 C CA . GLY A 1 72 ? 11.737 -8.359 -20.599 1.00 97.62 72 GLY A CA 1
ATOM 531 C C . GLY A 1 72 ? 10.942 -7.050 -20.517 1.00 97.62 72 GLY A C 1
ATOM 532 O O . GLY A 1 72 ? 11.450 -6.047 -21.008 1.00 97.62 72 GLY A O 1
ATOM 533 N N . ASP A 1 73 ? 9.758 -7.028 -19.887 1.00 98.38 73 ASP A N 1
ATOM 534 C CA . ASP A 1 73 ? 9.042 -5.774 -19.603 1.00 98.38 73 ASP A CA 1
ATOM 535 C C . ASP A 1 73 ? 9.823 -4.957 -18.554 1.00 98.38 73 ASP A C 1
ATOM 537 O O . ASP A 1 73 ? 10.153 -5.467 -17.481 1.00 98.38 73 ASP A O 1
ATOM 541 N N . ASN A 1 74 ? 10.036 -3.664 -18.807 1.00 98.06 74 ASN A N 1
ATOM 542 C CA . ASN A 1 74 ? 10.453 -2.711 -17.778 1.00 98.06 74 ASN A CA 1
ATOM 543 C C . ASN A 1 74 ? 9.209 -2.182 -17.055 1.00 98.06 74 ASN A C 1
ATOM 545 O O . ASN A 1 74 ? 8.323 -1.596 -17.684 1.00 98.06 74 ASN A O 1
ATOM 549 N N . VAL A 1 75 ? 9.128 -2.357 -15.737 1.00 98.62 75 VAL A N 1
ATOM 550 C CA . VAL A 1 75 ? 7.937 -1.981 -14.960 1.00 98.62 75 VAL A CA 1
ATOM 551 C C . VAL A 1 75 ? 8.265 -0.865 -13.977 1.00 98.62 75 VAL A C 1
ATOM 553 O O . VAL A 1 75 ? 9.155 -1.000 -13.144 1.00 98.62 75 VAL A O 1
ATOM 556 N N . LEU A 1 76 ? 7.504 0.227 -14.045 1.00 98.31 76 LEU A N 1
ATOM 557 C CA . LEU A 1 76 ? 7.529 1.292 -13.051 1.00 98.31 76 LEU A CA 1
ATOM 558 C C . LEU A 1 76 ? 6.495 1.009 -11.955 1.00 98.31 76 LEU A C 1
ATOM 560 O O . LEU A 1 76 ? 5.290 1.025 -12.205 1.00 98.31 76 LEU A O 1
ATOM 564 N N . PHE A 1 77 ? 6.952 0.805 -10.725 1.00 98.50 77 PHE A N 1
ATOM 565 C CA . PHE A 1 77 ? 6.076 0.763 -9.556 1.00 98.50 77 PHE A CA 1
ATOM 566 C C . PHE A 1 77 ? 6.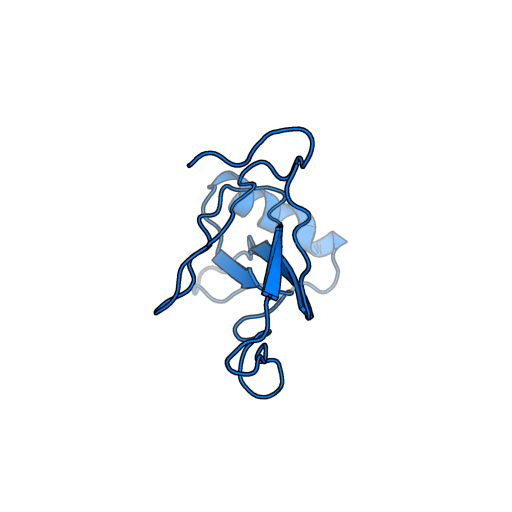051 2.132 -8.878 1.00 98.50 77 PHE A C 1
ATOM 568 O O . PHE A 1 77 ? 7.099 2.706 -8.594 1.00 98.50 77 PHE A O 1
ATOM 575 N N . ILE A 1 78 ? 4.851 2.644 -8.610 1.00 98.38 78 ILE A N 1
ATOM 576 C CA . ILE A 1 78 ? 4.611 3.931 -7.953 1.00 98.38 78 ILE A CA 1
ATOM 577 C C . ILE A 1 78 ? 3.899 3.647 -6.624 1.00 98.38 78 ILE A C 1
ATOM 579 O O . ILE A 1 78 ? 2.666 3.683 -6.572 1.00 98.38 78 ILE A O 1
ATOM 583 N N . PRO A 1 79 ? 4.641 3.285 -5.563 1.00 97.88 79 PRO A N 1
ATOM 584 C CA . PRO A 1 79 ? 4.073 3.134 -4.234 1.00 97.88 79 PRO A CA 1
ATOM 585 C C . PRO A 1 79 ? 3.792 4.510 -3.619 1.00 97.88 79 PRO A C 1
ATOM 587 O O . PRO A 1 79 ? 4.595 5.434 -3.747 1.00 97.88 79 PRO A O 1
ATOM 590 N N . SER A 1 80 ? 2.671 4.641 -2.917 1.00 98.19 80 SER A N 1
ATOM 591 C CA . SER A 1 80 ? 2.371 5.822 -2.107 1.00 98.19 80 SER A CA 1
ATOM 592 C C . SER A 1 80 ? 1.879 5.425 -0.727 1.00 98.19 80 SER A C 1
ATOM 594 O O . SER A 1 80 ? 1.035 4.537 -0.606 1.00 98.19 80 SER A O 1
ATOM 596 N N . GLN A 1 81 ? 2.340 6.154 0.280 1.00 98.56 81 GLN A N 1
ATOM 597 C CA . GLN A 1 81 ? 1.866 6.080 1.653 1.00 98.56 81 GLN A CA 1
ATOM 598 C C . GLN A 1 81 ? 1.789 7.530 2.158 1.00 98.56 81 GLN A C 1
ATOM 600 O O . GLN A 1 81 ? 2.759 8.276 2.029 1.00 98.56 81 GLN A O 1
ATOM 605 N N . ALA A 1 82 ? 0.619 7.962 2.637 1.00 98.38 82 ALA A N 1
ATOM 606 C CA . ALA A 1 82 ? 0.365 9.357 3.007 1.00 98.38 82 ALA A CA 1
ATOM 607 C C . ALA A 1 82 ? 0.542 9.699 4.504 1.00 98.38 82 ALA A C 1
ATOM 609 O O . ALA A 1 82 ? 0.568 10.878 4.845 1.00 98.38 82 ALA A O 1
ATOM 610 N N . ASN A 1 83 ? 0.627 8.712 5.396 1.00 98.44 83 ASN A N 1
ATOM 611 C CA . ASN A 1 83 ? 0.535 8.876 6.851 1.00 98.44 83 ASN A CA 1
ATOM 612 C C . ASN A 1 83 ? 1.650 8.179 7.662 1.00 98.44 83 ASN A C 1
ATOM 614 O O . ASN A 1 83 ? 1.978 8.616 8.762 1.00 98.44 83 ASN A O 1
ATOM 618 N N . ARG A 1 84 ? 2.237 7.096 7.152 1.00 98.19 84 ARG A N 1
ATOM 619 C CA . ARG A 1 84 ? 3.152 6.206 7.869 1.00 98.19 84 ARG A CA 1
ATOM 620 C C . ARG A 1 84 ? 4.230 5.646 6.941 1.00 98.19 84 ARG A C 1
ATOM 622 O O . ARG A 1 84 ? 3.955 5.218 5.828 1.00 98.19 84 ARG A O 1
ATOM 629 N N . ASP A 1 85 ? 5.459 5.562 7.431 1.00 98.19 85 ASP A N 1
ATOM 630 C CA . ASP A 1 85 ? 6.558 5.011 6.637 1.00 98.19 85 ASP A CA 1
ATOM 631 C C . ASP A 1 85 ? 6.293 3.561 6.192 1.00 98.19 85 ASP A C 1
ATOM 633 O O . ASP A 1 85 ? 5.849 2.711 6.978 1.00 98.19 85 ASP A O 1
ATOM 637 N N . THR A 1 86 ? 6.652 3.271 4.940 1.00 98.00 86 THR A N 1
ATOM 638 C CA . THR A 1 86 ? 6.647 1.931 4.344 1.00 98.00 86 THR A CA 1
ATOM 639 C C . THR A 1 86 ? 8.000 1.606 3.710 1.00 98.00 86 THR A C 1
ATOM 641 O O . THR A 1 86 ? 8.820 2.487 3.458 1.00 98.00 86 THR A O 1
ATOM 644 N N . ARG A 1 87 ? 8.255 0.316 3.485 1.00 97.94 87 ARG A N 1
ATOM 645 C CA . ARG A 1 87 ? 9.495 -0.221 2.907 1.00 97.94 87 ARG A CA 1
ATOM 646 C C . ARG A 1 87 ? 9.164 -1.256 1.825 1.00 97.94 87 ARG A C 1
ATOM 648 O O . ARG A 1 87 ? 9.187 -2.455 2.109 1.00 97.94 87 ARG A O 1
ATOM 655 N N . PRO A 1 88 ? 8.795 -0.811 0.608 1.00 97.44 88 PRO A N 1
ATOM 656 C CA . PRO A 1 88 ? 8.397 -1.705 -0.472 1.00 97.44 88 PRO A CA 1
ATOM 657 C C . PRO A 1 88 ? 9.507 -2.698 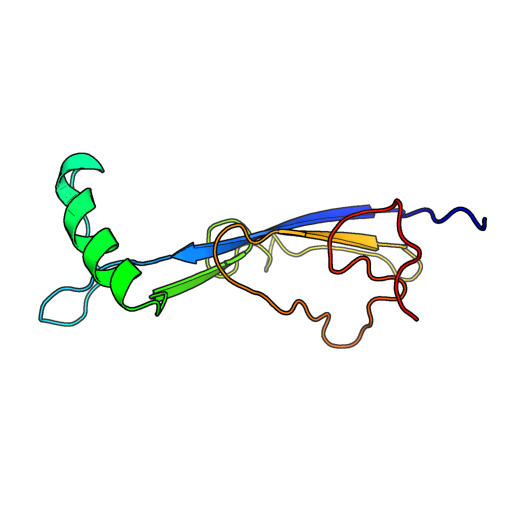-0.819 1.00 97.44 88 PRO A C 1
ATOM 659 O O . PRO A 1 88 ? 10.689 -2.358 -0.817 1.00 97.44 88 PRO A O 1
ATOM 662 N N . HIS A 1 89 ? 9.124 -3.930 -1.143 1.00 98.19 89 HIS A N 1
ATOM 663 C CA . HIS A 1 89 ? 10.057 -4.975 -1.544 1.00 98.19 89 HIS A CA 1
ATOM 664 C C . HIS A 1 89 ? 9.433 -5.873 -2.614 1.00 98.19 89 HIS A C 1
ATOM 666 O O . HIS A 1 89 ? 8.284 -6.294 -2.486 1.00 98.19 89 HIS A O 1
ATOM 672 N N . LEU A 1 90 ? 10.213 -6.193 -3.648 1.00 98.12 90 LEU A N 1
ATOM 673 C CA . LEU A 1 90 ? 9.841 -7.144 -4.690 1.00 98.12 90 LEU A CA 1
ATOM 674 C C . LEU A 1 90 ? 10.539 -8.482 -4.425 1.00 98.12 90 LEU A C 1
ATOM 676 O O . LEU A 1 90 ? 11.719 -8.646 -4.733 1.00 98.12 90 LEU A O 1
ATOM 680 N N . ILE A 1 91 ? 9.809 -9.442 -3.857 1.00 98.31 91 ILE A N 1
ATOM 681 C CA . ILE A 1 91 ? 10.357 -10.769 -3.545 1.00 98.31 91 ILE A CA 1
ATOM 682 C C . ILE A 1 91 ? 10.814 -11.452 -4.840 1.00 98.31 91 ILE A C 1
ATOM 684 O O . ILE A 1 91 ? 10.025 -11.636 -5.764 1.00 98.31 91 ILE A O 1
ATOM 688 N N . GLY A 1 92 ? 12.089 -11.849 -4.892 1.00 98.06 92 GLY A N 1
ATOM 689 C CA . GLY A 1 92 ? 12.694 -12.500 -6.060 1.00 98.06 92 GLY A CA 1
ATOM 690 C C . GLY A 1 92 ? 13.152 -11.545 -7.170 1.00 98.06 92 GLY A C 1
ATOM 691 O O . GLY A 1 92 ? 13.644 -12.016 -8.193 1.00 98.06 92 GLY A O 1
ATOM 692 N N . GLY A 1 93 ? 13.026 -10.230 -6.972 1.00 97.31 93 GLY A N 1
ATOM 693 C CA . GLY A 1 93 ? 13.521 -9.193 -7.878 1.00 97.31 93 GLY A CA 1
ATOM 694 C C . GLY A 1 93 ? 14.304 -8.107 -7.138 1.00 97.31 93 GLY A C 1
ATOM 695 O O . GLY A 1 93 ? 14.710 -8.291 -5.992 1.00 97.31 93 GLY A O 1
ATOM 696 N N . HIS A 1 94 ? 14.512 -6.973 -7.806 1.00 96.94 94 HIS A N 1
ATOM 697 C CA . HIS A 1 94 ? 15.158 -5.777 -7.258 1.00 96.94 94 HIS A CA 1
ATOM 698 C C . HIS A 1 94 ? 14.480 -4.519 -7.816 1.00 96.94 94 HIS A C 1
ATOM 700 O O . HIS A 1 94 ? 13.706 -4.593 -8.771 1.00 96.94 94 HIS A O 1
ATOM 706 N N . GLY A 1 95 ? 14.756 -3.364 -7.210 1.00 95.81 95 GLY A N 1
ATOM 707 C CA . GLY A 1 95 ? 14.498 -2.075 -7.841 1.00 95.81 95 GLY A CA 1
ATOM 708 C C . GLY A 1 95 ? 15.748 -1.640 -8.590 1.00 95.81 95 GLY A C 1
ATOM 709 O O . GLY A 1 95 ? 16.684 -1.173 -7.952 1.00 95.81 95 GLY A O 1
ATOM 710 N N . ASP A 1 96 ? 15.769 -1.803 -9.913 1.00 94.69 96 ASP A N 1
ATOM 711 C CA . ASP A 1 96 ? 16.945 -1.454 -10.729 1.00 94.69 96 ASP A CA 1
ATOM 712 C C . ASP A 1 96 ? 17.278 0.042 -10.651 1.00 94.69 96 ASP A C 1
ATOM 714 O O . ASP A 1 96 ? 18.439 0.433 -10.709 1.00 94.69 96 ASP A O 1
ATOM 718 N N . LEU A 1 97 ? 16.244 0.879 -10.514 1.00 94.00 97 LEU A N 1
ATOM 719 C CA . LEU A 1 97 ? 16.346 2.311 -10.260 1.00 94.00 97 LEU A CA 1
ATOM 720 C C . LEU A 1 97 ? 15.276 2.708 -9.244 1.00 94.00 97 LEU A C 1
ATOM 722 O O . LEU A 1 97 ? 14.088 2.458 -9.467 1.00 94.00 97 LEU A O 1
ATOM 726 N N . VAL A 1 98 ? 15.682 3.345 -8.143 1.00 95.19 98 VAL A N 1
ATOM 727 C CA . VAL A 1 98 ? 14.770 3.703 -7.049 1.00 95.19 98 VAL A CA 1
ATOM 728 C C . VAL A 1 98 ? 14.879 5.184 -6.709 1.00 95.19 98 VAL A C 1
ATOM 730 O O . VAL A 1 98 ? 15.882 5.659 -6.186 1.00 95.19 98 VAL A O 1
ATOM 733 N N . TRP A 1 99 ? 13.789 5.913 -6.935 1.00 95.19 99 TRP A N 1
ATOM 734 C CA . TRP A 1 99 ? 13.596 7.259 -6.399 1.00 95.19 99 TRP A CA 1
ATOM 735 C C . TRP A 1 99 ? 12.779 7.181 -5.116 1.00 95.19 99 TRP A C 1
ATOM 737 O O . TRP A 1 99 ? 11.589 7.484 -5.114 1.00 95.19 99 TRP A O 1
ATOM 747 N N . GLU A 1 100 ? 13.417 6.782 -4.016 1.00 93.00 100 GLU A N 1
ATOM 748 C CA . GLU A 1 100 ? 12.744 6.544 -2.727 1.00 93.00 100 GLU A CA 1
ATOM 749 C C . GLU A 1 100 ? 11.919 7.753 -2.254 1.00 93.00 100 GLU A C 1
ATOM 751 O O . GLU A 1 100 ? 10.833 7.604 -1.706 1.00 93.00 100 GLU A O 1
ATOM 756 N N . ARG A 1 101 ? 12.405 8.971 -2.525 1.00 92.75 101 ARG A N 1
ATOM 757 C CA . ARG A 1 101 ? 11.733 10.227 -2.153 1.00 92.75 101 ARG A CA 1
ATOM 758 C C . ARG A 1 101 ? 10.757 10.760 -3.209 1.00 92.75 101 ARG A C 1
ATOM 760 O O . ARG A 1 101 ? 10.192 11.831 -3.015 1.00 92.75 101 ARG A O 1
ATOM 767 N N . GLY A 1 102 ? 10.597 10.071 -4.339 1.00 93.44 102 GLY A N 1
ATOM 768 C CA . GLY A 1 102 ? 9.602 10.397 -5.368 1.00 93.44 102 GLY A CA 1
ATOM 769 C C . GLY A 1 102 ? 9.879 11.637 -6.232 1.00 93.44 102 GLY A C 1
ATOM 770 O O . GLY A 1 102 ? 8.968 12.102 -6.909 1.00 93.44 102 GLY A O 1
ATOM 771 N N . SER A 1 103 ? 11.103 12.182 -6.238 1.00 92.38 103 SER A N 1
ATOM 772 C CA . SER A 1 103 ? 11.477 13.334 -7.080 1.00 92.38 103 SER A CA 1
ATOM 773 C C . SER A 1 103 ? 12.510 12.955 -8.140 1.00 92.38 103 SER A C 1
ATOM 775 O O . SER A 1 103 ? 13.615 12.540 -7.795 1.00 92.38 103 SER A O 1
ATOM 777 N N . PHE A 1 104 ? 12.173 13.151 -9.420 1.00 91.12 104 PHE A N 1
ATOM 778 C CA . PHE A 1 104 ? 13.043 12.834 -10.564 1.00 91.12 104 PHE A CA 1
ATOM 779 C C . PHE A 1 104 ? 14.145 13.868 -10.835 1.00 91.12 104 PHE A C 1
ATOM 781 O O . PHE A 1 104 ? 15.031 13.607 -11.646 1.00 91.12 104 PHE A O 1
ATOM 788 N N . ASP A 1 105 ? 14.121 15.017 -10.153 1.00 90.12 105 ASP A N 1
ATOM 789 C CA . ASP A 1 105 ? 15.177 16.035 -10.268 1.00 90.12 105 ASP A CA 1
ATOM 790 C C . ASP A 1 105 ? 16.499 15.577 -9.631 1.00 90.12 105 ASP A C 1
ATOM 792 O O . ASP A 1 105 ? 17.560 16.160 -9.870 1.00 90.12 105 ASP A O 1
ATOM 796 N N . HIS A 1 106 ? 16.450 14.524 -8.815 1.00 84.75 106 HIS A N 1
ATOM 797 C CA . HIS A 1 106 ? 17.620 13.892 -8.229 1.00 84.75 106 HIS A CA 1
ATOM 798 C C . HIS A 1 106 ? 18.011 12.648 -9.025 1.00 84.75 106 HIS A C 1
ATOM 800 O O . HIS A 1 106 ? 17.156 11.873 -9.451 1.00 84.75 106 HIS A O 1
ATOM 806 N N . THR A 1 107 ? 19.313 12.419 -9.186 1.00 81.44 107 THR A N 1
ATOM 807 C CA . THR A 1 107 ? 19.807 11.100 -9.591 1.00 81.44 107 THR A CA 1
ATOM 808 C C . THR A 1 107 ? 19.419 10.103 -8.493 1.00 81.44 107 THR A C 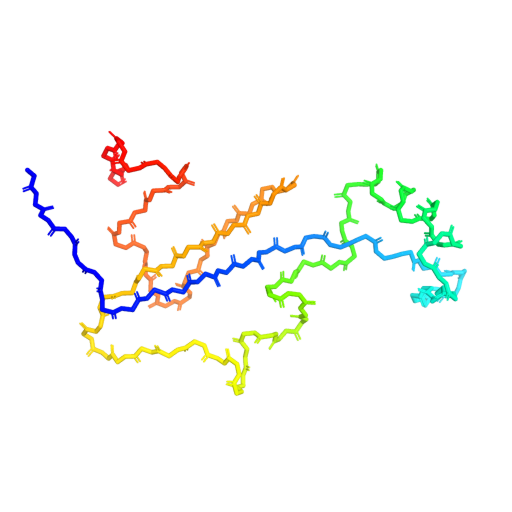1
ATOM 810 O O . THR A 1 107 ? 19.646 10.419 -7.319 1.00 81.44 107 THR A O 1
ATOM 813 N N . PRO A 1 108 ? 18.810 8.950 -8.826 1.00 76.38 108 PRO A N 1
ATOM 814 C CA . PRO A 1 108 ? 18.520 7.935 -7.823 1.00 76.38 108 PRO A CA 1
ATOM 815 C C . PRO A 1 108 ? 19.851 7.526 -7.170 1.00 76.38 108 PRO A C 1
ATOM 817 O O . PRO A 1 108 ? 20.859 7.470 -7.881 1.00 76.38 108 PRO A O 1
ATOM 820 N N . PRO A 1 109 ? 19.902 7.350 -5.837 1.00 64.00 109 PRO A N 1
ATOM 821 C CA . PRO A 1 109 ? 21.112 6.855 -5.193 1.00 64.00 109 PRO A CA 1
ATOM 822 C C . PRO A 1 109 ? 21.487 5.501 -5.809 1.00 64.00 109 PRO A C 1
ATOM 824 O O . PRO A 1 109 ? 20.588 4.729 -6.149 1.00 64.00 109 PRO A O 1
ATOM 827 N N . ASP A 1 110 ? 22.794 5.273 -5.986 1.00 52.56 110 ASP A N 1
ATOM 828 C CA . ASP A 1 110 ? 23.340 3.971 -6.398 1.00 52.56 110 ASP A CA 1
ATOM 829 C C . ASP A 1 110 ? 22.783 2.826 -5.532 1.00 52.56 110 ASP A C 1
ATOM 831 O O . ASP A 1 110 ? 22.685 3.012 -4.291 1.00 52.56 110 ASP A O 1
#